Protein AF-A0A945QUV2-F1 (afdb_monomer)

pLDDT: mean 84.19, std 16.2, range [36.94, 96.19]

Sequence (74 aa):
TSSGGGDDALYDQAVALVCRERKASTSFVQRHLQIGYNRAARIIERMEAEGVVSRANHVGKREVLARSIEDPLQ

Structure (mmCIF, N/CA/C/O backbone):
data_AF-A0A945QUV2-F1
#
_entry.id   AF-A0A945QUV2-F1
#
loop_
_atom_site.group_PDB
_atom_site.id
_atom_site.type_symbol
_atom_site.label_atom_id
_atom_site.label_alt_id
_atom_site.label_comp_id
_atom_site.label_asym_id
_atom_site.label_entity_id
_atom_site.label_seq_id
_atom_site.pdbx_PDB_ins_code
_atom_site.Cartn_x
_atom_site.Cartn_y
_atom_site.Cartn_z
_atom_site.occupancy
_atom_site.B_iso_or_equiv
_atom_site.auth_seq_id
_atom_site.auth_comp_id
_atom_site.auth_asym_id
_atom_site.auth_atom_id
_atom_site.pdbx_PDB_model_num
ATOM 1 N N . THR A 1 1 ? -4.102 -25.809 5.731 1.00 36.94 1 THR A N 1
ATOM 2 C CA . THR A 1 1 ? -2.730 -25.389 6.071 1.00 36.94 1 THR A CA 1
ATOM 3 C C . THR A 1 1 ? -2.723 -23.879 6.209 1.00 36.94 1 THR A C 1
ATOM 5 O O . THR A 1 1 ? -2.995 -23.170 5.250 1.00 36.94 1 THR A O 1
ATOM 8 N N . SER A 1 2 ? -2.614 -23.397 7.443 1.00 46.72 2 SER A N 1
ATOM 9 C CA . SER A 1 2 ? -2.813 -22.003 7.847 1.00 46.72 2 SER A CA 1
ATOM 10 C C . SER A 1 2 ? -1.502 -21.225 7.744 1.00 46.72 2 SER A C 1
ATOM 12 O O . SER A 1 2 ? -0.775 -21.098 8.723 1.00 46.72 2 SER A O 1
ATOM 14 N N . SER A 1 3 ? -1.205 -20.708 6.552 1.00 48.56 3 SER A N 1
ATOM 15 C CA . SER A 1 3 ? -0.110 -19.746 6.337 1.00 48.56 3 SER A CA 1
ATOM 16 C C . SER A 1 3 ? -0.608 -18.292 6.222 1.00 48.56 3 SER A C 1
ATOM 18 O O . SER A 1 3 ? 0.171 -17.417 5.864 1.00 48.56 3 SER A O 1
ATOM 20 N N . GLY A 1 4 ? -1.892 -18.030 6.512 1.00 54.12 4 GLY A N 1
ATOM 21 C CA . GLY A 1 4 ? -2.553 -16.731 6.287 1.00 54.12 4 GLY A CA 1
ATOM 22 C C . GLY A 1 4 ? -2.329 -15.662 7.364 1.00 54.12 4 GLY A C 1
ATOM 23 O O . GLY A 1 4 ? -2.349 -14.481 7.052 1.00 54.12 4 GLY A O 1
ATOM 24 N N . GLY A 1 5 ? -2.021 -16.041 8.610 1.00 61.41 5 GLY A N 1
ATOM 25 C CA . GLY A 1 5 ? -2.017 -15.081 9.727 1.00 61.41 5 GLY A CA 1
ATOM 26 C C . GLY A 1 5 ? -0.964 -13.965 9.639 1.00 61.41 5 GLY A C 1
ATOM 27 O O . GLY A 1 5 ? -1.186 -12.873 10.149 1.00 61.41 5 GLY A O 1
ATOM 28 N N . GLY A 1 6 ? 0.177 -14.215 8.987 1.00 74.31 6 GLY A N 1
ATOM 29 C CA . GLY A 1 6 ? 1.235 -13.208 8.833 1.00 74.31 6 GLY A CA 1
ATOM 30 C C . GLY A 1 6 ? 0.987 -12.231 7.682 1.00 74.31 6 GLY A C 1
ATOM 31 O O . GLY A 1 6 ? 1.243 -11.038 7.824 1.00 74.31 6 GLY A O 1
ATOM 32 N N . ASP A 1 7 ? 0.487 -12.725 6.548 1.00 79.19 7 ASP A N 1
ATOM 33 C CA . ASP A 1 7 ? 0.207 -11.886 5.378 1.00 79.19 7 ASP A CA 1
ATOM 34 C C . ASP A 1 7 ? -1.073 -11.051 5.581 1.00 79.19 7 ASP A C 1
ATOM 36 O O . ASP A 1 7 ? -1.097 -9.895 5.162 1.00 79.19 7 ASP A O 1
ATOM 40 N N . ASP A 1 8 ? -2.073 -11.561 6.312 1.00 86.12 8 ASP A N 1
ATOM 41 C CA . ASP A 1 8 ? -3.253 -10.776 6.711 1.00 86.12 8 ASP A CA 1
ATOM 42 C C . ASP A 1 8 ? -2.882 -9.652 7.694 1.00 86.12 8 ASP A C 1
ATOM 44 O O . ASP A 1 8 ? -3.229 -8.495 7.471 1.00 86.12 8 ASP A O 1
ATOM 48 N N . ALA A 1 9 ? -2.057 -9.936 8.709 1.00 89.81 9 ALA A N 1
ATOM 49 C CA . ALA A 1 9 ? -1.595 -8.905 9.644 1.00 89.81 9 ALA A CA 1
ATOM 50 C C . ALA A 1 9 ? -0.752 -7.806 8.965 1.00 89.81 9 ALA A C 1
ATOM 52 O O . ALA A 1 9 ? -0.776 -6.646 9.387 1.00 89.81 9 ALA A O 1
ATOM 53 N N . LEU A 1 10 ? 0.017 -8.151 7.925 1.00 91.94 10 LEU A N 1
ATOM 54 C CA . LEU A 1 10 ? 0.761 -7.175 7.121 1.00 91.94 10 LEU A CA 1
ATOM 55 C C . LEU A 1 10 ? -0.162 -6.353 6.220 1.00 91.94 10 LEU A C 1
ATOM 57 O O . LEU A 1 10 ? 0.089 -5.163 6.026 1.00 91.94 10 LEU A O 1
ATOM 61 N N . TYR A 1 11 ? -1.214 -6.970 5.682 1.00 94.00 11 TYR A N 1
ATOM 62 C CA . TYR A 1 11 ? -2.230 -6.274 4.907 1.00 94.00 11 TYR A CA 1
ATOM 63 C C . TYR A 1 11 ? -2.943 -5.216 5.754 1.00 94.00 11 TYR A C 1
ATOM 65 O O . TYR A 1 11 ? -2.952 -4.049 5.365 1.00 94.00 11 TYR A O 1
ATOM 73 N N . ASP A 1 12 ? -3.426 -5.575 6.944 1.00 93.00 12 ASP A N 1
ATOM 74 C CA . ASP A 1 12 ? -4.119 -4.643 7.844 1.00 93.00 12 ASP A CA 1
ATOM 75 C C . ASP A 1 12 ? -3.232 -3.449 8.227 1.00 93.00 12 ASP A C 1
ATOM 77 O O . ASP A 1 12 ? -3.655 -2.290 8.175 1.00 93.00 12 ASP A O 1
ATOM 81 N N . GLN A 1 13 ? -1.955 -3.710 8.534 1.00 94.56 13 GLN A N 1
ATOM 82 C CA . GLN A 1 13 ? -0.969 -2.656 8.793 1.00 94.56 13 GLN A CA 1
ATOM 83 C C . GLN A 1 13 ? -0.769 -1.742 7.582 1.00 94.56 13 GLN A C 1
ATOM 85 O O . GLN A 1 13 ? -0.678 -0.519 7.729 1.00 94.56 13 GLN A O 1
ATOM 90 N N . ALA A 1 14 ? -0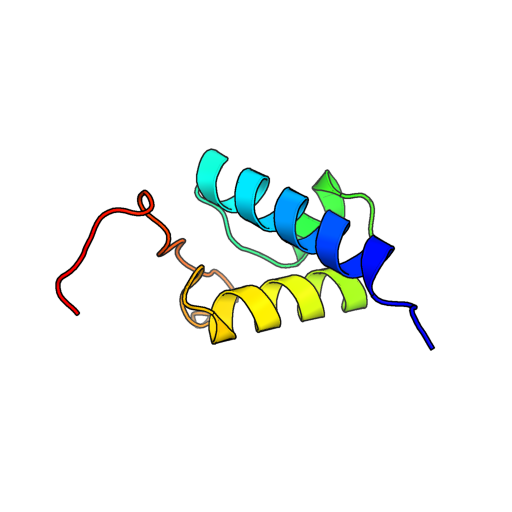.706 -2.316 6.380 1.00 95.12 14 ALA A N 1
ATOM 91 C CA . ALA A 1 14 ? -0.574 -1.550 5.153 1.00 95.12 14 ALA A CA 1
ATOM 92 C C . ALA A 1 14 ? -1.814 -0.685 4.895 1.00 95.12 14 ALA A C 1
ATOM 94 O O . ALA A 1 14 ? -1.663 0.477 4.519 1.00 95.12 14 ALA A O 1
ATOM 95 N N . VAL A 1 15 ? -3.023 -1.212 5.118 1.00 94.19 15 VAL A N 1
ATOM 96 C CA . VAL A 1 15 ? -4.281 -0.469 4.949 1.00 94.19 15 VAL A CA 1
ATOM 97 C C . VAL A 1 15 ? -4.308 0.715 5.904 1.00 94.19 15 VAL A C 1
ATOM 99 O O . VAL A 1 15 ? -4.519 1.846 5.464 1.00 94.19 15 VAL A O 1
ATOM 102 N N . ALA A 1 16 ? -4.010 0.489 7.186 1.00 93.38 16 ALA A N 1
ATOM 103 C CA . ALA A 1 16 ? -3.953 1.551 8.186 1.00 93.38 16 ALA A CA 1
ATOM 104 C C . ALA A 1 16 ? -2.938 2.644 7.807 1.00 93.38 16 ALA A C 1
ATOM 106 O O . ALA A 1 16 ? -3.246 3.837 7.873 1.00 93.38 16 ALA A O 1
ATOM 107 N N . LEU A 1 17 ? -1.745 2.247 7.353 1.00 94.12 17 L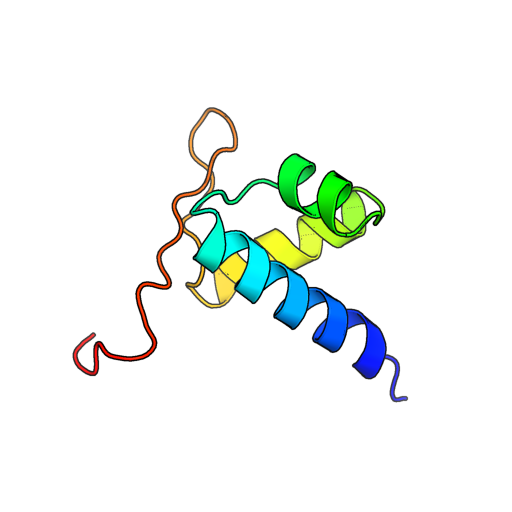EU A N 1
ATOM 108 C CA . LEU A 1 17 ? -0.703 3.165 6.895 1.00 94.12 17 LEU A CA 1
ATOM 109 C C . LEU A 1 17 ? -1.164 3.997 5.688 1.00 94.12 17 LEU A C 1
ATOM 111 O O . LEU A 1 17 ? -1.037 5.220 5.691 1.00 94.12 17 LEU A O 1
ATOM 115 N N . VAL A 1 18 ? -1.693 3.343 4.655 1.00 92.88 18 VAL A N 1
ATOM 116 C CA . VAL A 1 18 ? -2.137 3.989 3.414 1.00 92.88 18 VAL A CA 1
ATOM 117 C C . VAL A 1 18 ? -3.304 4.942 3.681 1.00 92.88 18 VAL A C 1
ATOM 119 O O . VAL A 1 18 ? -3.313 6.055 3.151 1.00 92.88 18 VAL A O 1
ATOM 122 N N . CYS A 1 19 ? -4.246 4.553 4.543 1.00 91.19 19 CYS A N 1
ATOM 123 C CA . CYS A 1 19 ? -5.364 5.399 4.957 1.00 91.19 19 CYS A CA 1
ATOM 124 C C . CYS A 1 19 ? -4.890 6.639 5.719 1.00 91.19 19 CYS A C 1
ATOM 126 O O . CYS A 1 19 ? -5.324 7.747 5.398 1.00 91.19 19 CYS A O 1
ATOM 128 N N . ARG A 1 20 ? -3.958 6.472 6.669 1.00 90.88 20 ARG A N 1
ATOM 129 C CA . ARG A 1 20 ? -3.393 7.577 7.460 1.00 90.88 20 ARG A CA 1
ATOM 130 C C . ARG A 1 20 ? -2.620 8.572 6.598 1.00 90.88 20 ARG A C 1
ATOM 132 O O . ARG A 1 20 ? -2.790 9.776 6.732 1.00 90.88 20 ARG A O 1
ATOM 139 N N . GLU A 1 21 ? -1.771 8.067 5.710 1.00 91.81 21 GLU A N 1
ATOM 140 C CA . GLU A 1 21 ? -0.818 8.880 4.943 1.00 91.81 21 GLU A CA 1
ATOM 141 C C . GLU A 1 21 ? -1.397 9.364 3.606 1.00 91.81 21 GLU A C 1
ATOM 143 O O . GLU A 1 21 ? -0.771 10.163 2.905 1.00 91.81 21 GLU A O 1
ATOM 148 N N . ARG A 1 22 ? -2.583 8.860 3.229 1.00 91.50 22 ARG A N 1
ATOM 149 C CA . ARG A 1 22 ? -3.272 9.118 1.952 1.00 91.50 22 ARG A CA 1
ATOM 150 C C . ARG A 1 22 ? -2.374 8.866 0.730 1.00 91.50 22 ARG A C 1
ATOM 152 O O . ARG A 1 22 ? -2.527 9.504 -0.311 1.00 91.50 22 ARG A O 1
ATOM 159 N N . LYS A 1 23 ? -1.435 7.920 0.847 1.00 90.94 23 LYS A N 1
ATOM 160 C CA . LYS A 1 23 ? -0.454 7.553 -0.185 1.00 90.94 23 LYS A CA 1
ATOM 161 C C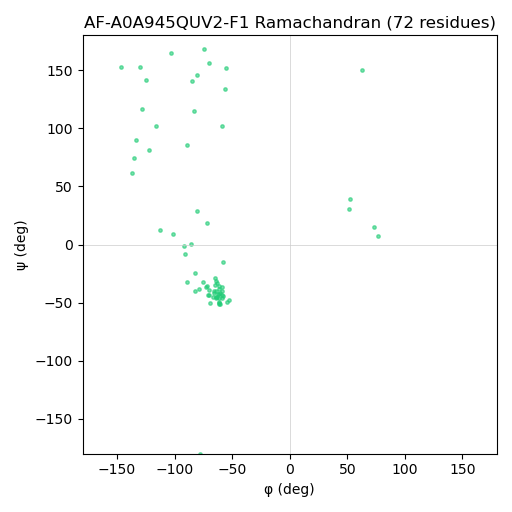 . LYS A 1 23 ? -0.482 6.051 -0.423 1.00 90.94 23 LYS A C 1
ATOM 163 O O . LYS A 1 23 ? -0.111 5.282 0.455 1.00 90.94 23 LYS A O 1
ATOM 168 N N . ALA A 1 24 ? -0.847 5.649 -1.637 1.00 91.75 24 ALA A N 1
ATOM 169 C CA . ALA A 1 24 ? -0.832 4.257 -2.065 1.00 91.75 24 ALA A CA 1
ATOM 170 C C . ALA A 1 24 ? 0.169 4.057 -3.210 1.00 91.75 24 ALA A C 1
ATOM 172 O O . ALA A 1 24 ? -0.088 4.389 -4.370 1.00 91.75 24 ALA A O 1
ATOM 173 N N . SER A 1 25 ? 1.335 3.506 -2.880 1.00 93.06 25 SER A N 1
ATOM 174 C CA . SER A 1 25 ? 2.275 2.973 -3.866 1.00 93.06 25 SER A CA 1
ATOM 175 C C . SER A 1 25 ? 3.022 1.769 -3.302 1.00 93.06 25 SER A C 1
ATOM 177 O O . SER A 1 25 ? 3.239 1.657 -2.094 1.00 93.06 25 SER A O 1
ATOM 179 N N . THR A 1 26 ? 3.460 0.876 -4.187 1.00 94.50 26 THR A N 1
ATOM 180 C CA . THR A 1 26 ? 4.233 -0.317 -3.812 1.00 94.50 26 THR A CA 1
ATOM 181 C C . THR A 1 26 ? 5.520 0.045 -3.080 1.00 94.50 26 THR A C 1
ATOM 183 O O . THR A 1 26 ? 5.796 -0.493 -2.013 1.00 94.50 26 THR A O 1
ATOM 186 N N . SER A 1 27 ? 6.270 1.024 -3.588 1.00 94.00 27 SER A N 1
ATOM 187 C CA . SER A 1 27 ? 7.500 1.511 -2.951 1.00 94.00 27 SER A CA 1
ATOM 188 C C . SER A 1 27 ? 7.267 2.155 -1.580 1.00 94.00 27 SER A C 1
ATOM 190 O O . SER A 1 27 ? 8.137 2.075 -0.712 1.00 94.00 27 SER A O 1
ATOM 192 N N . PHE A 1 28 ? 6.108 2.779 -1.362 1.00 94.31 28 PHE A N 1
ATOM 193 C CA . PHE A 1 28 ? 5.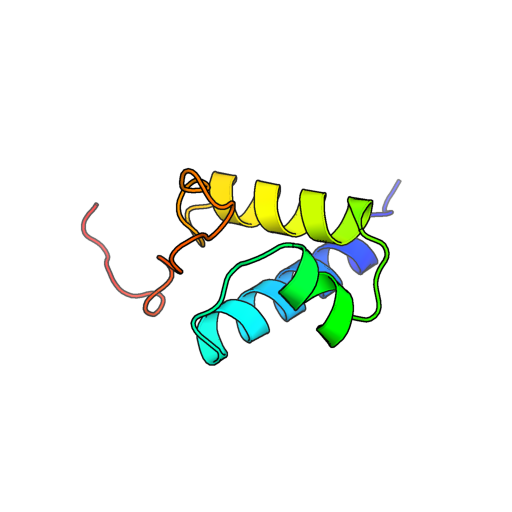751 3.387 -0.083 1.00 94.31 28 PHE A CA 1
ATOM 194 C C . PHE A 1 28 ? 5.516 2.325 0.994 1.00 94.31 28 PHE A C 1
ATOM 196 O O . PHE A 1 28 ? 6.150 2.382 2.050 1.00 94.31 28 PHE A O 1
ATOM 203 N N . VAL A 1 29 ? 4.684 1.325 0.687 1.00 94.81 29 VAL A N 1
ATOM 204 C CA . VAL A 1 29 ? 4.395 0.191 1.579 1.00 94.81 29 V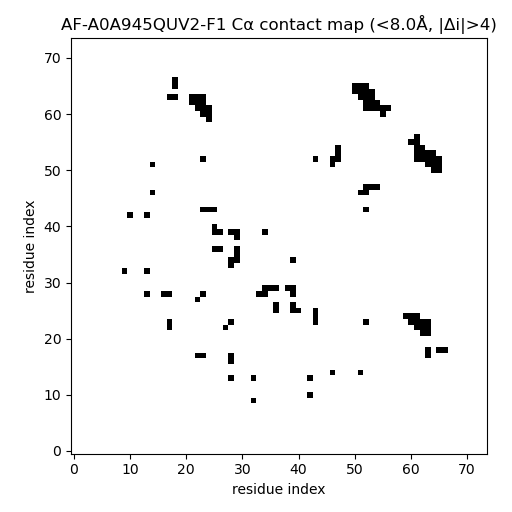AL A CA 1
ATOM 205 C C . VAL A 1 29 ? 5.664 -0.618 1.855 1.00 94.81 29 VAL A C 1
ATOM 207 O O . VAL A 1 29 ? 5.951 -0.941 3.004 1.00 94.81 29 VAL A O 1
ATOM 210 N N . GLN A 1 30 ? 6.478 -0.866 0.823 1.00 95.81 30 GLN A N 1
ATOM 211 C CA . GLN A 1 30 ? 7.747 -1.586 0.940 1.00 95.81 30 GLN A CA 1
ATOM 212 C C . GLN A 1 30 ? 8.677 -0.964 1.993 1.00 95.81 30 GLN A C 1
ATOM 214 O O . GLN A 1 30 ? 9.210 -1.671 2.845 1.00 95.81 30 GLN A O 1
ATOM 219 N N . ARG A 1 31 ? 8.873 0.361 1.935 1.00 96.12 31 ARG A N 1
ATOM 220 C CA . ARG A 1 31 ? 9.799 1.081 2.824 1.00 96.12 31 ARG A CA 1
ATOM 221 C C . ARG A 1 31 ? 9.303 1.144 4.265 1.00 96.12 31 ARG A C 1
ATOM 223 O O . ARG A 1 31 ? 10.113 1.012 5.173 1.00 96.12 31 ARG A O 1
ATOM 230 N N . HIS A 1 32 ? 8.001 1.335 4.467 1.00 95.75 32 HIS A N 1
ATOM 231 C CA . HIS A 1 32 ? 7.432 1.486 5.808 1.00 95.75 32 HIS A CA 1
ATOM 232 C C . HIS A 1 32 ? 7.270 0.156 6.536 1.00 95.75 32 HIS A C 1
ATOM 234 O O . HIS A 1 32 ? 7.517 0.095 7.733 1.00 95.75 32 HIS A O 1
ATOM 240 N N . LEU A 1 33 ? 6.884 -0.903 5.822 1.00 94.12 33 LEU A N 1
ATOM 241 C CA . LEU A 1 33 ? 6.710 -2.232 6.414 1.00 94.12 33 LEU A CA 1
ATOM 242 C C . LEU A 1 33 ? 7.975 -3.092 6.329 1.00 94.12 33 LEU A C 1
ATOM 244 O O . LEU A 1 33 ? 7.968 -4.229 6.786 1.00 94.12 33 LEU A O 1
ATOM 248 N N . GLN A 1 34 ? 9.051 -2.569 5.729 1.00 96.19 34 GLN A N 1
ATOM 249 C CA . GLN A 1 34 ? 10.331 -3.264 5.549 1.00 96.19 34 GLN A CA 1
ATOM 250 C C . GLN A 1 34 ? 10.179 -4.649 4.890 1.00 96.19 34 GLN A C 1
ATOM 252 O O . GLN A 1 34 ? 10.863 -5.611 5.235 1.00 96.19 34 GLN A O 1
ATOM 257 N N . ILE A 1 35 ? 9.274 -4.751 3.914 1.00 95.06 35 ILE A N 1
ATOM 258 C CA . ILE A 1 35 ? 8.990 -5.986 3.168 1.00 95.06 35 ILE A CA 1
ATOM 259 C C . ILE A 1 35 ? 9.622 -5.960 1.773 1.00 95.06 35 ILE A C 1
ATOM 261 O O . ILE A 1 35 ? 10.017 -4.913 1.271 1.00 95.06 35 ILE A O 1
ATOM 265 N N . GLY A 1 36 ? 9.710 -7.117 1.112 1.00 96.19 36 GLY A N 1
ATOM 266 C CA . GLY A 1 36 ? 10.157 -7.202 -0.282 1.00 96.19 36 GLY A CA 1
ATOM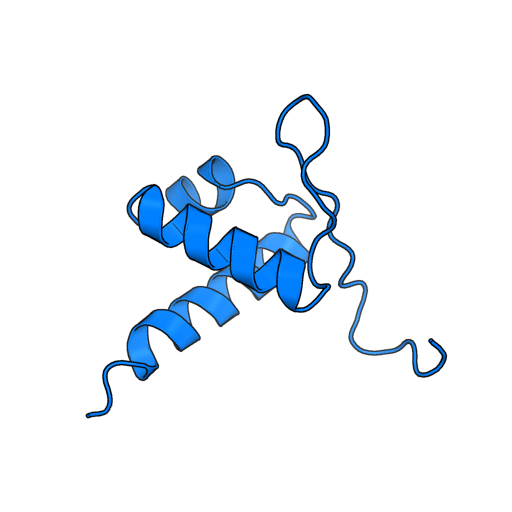 267 C C . GLY A 1 36 ? 9.137 -6.631 -1.277 1.00 96.19 36 GLY A C 1
ATOM 268 O O . GLY A 1 36 ? 7.933 -6.620 -1.010 1.00 96.19 36 GLY A O 1
ATOM 269 N N . TYR A 1 37 ? 9.612 -6.220 -2.459 1.00 95.19 37 TYR A N 1
ATOM 270 C CA . TYR A 1 37 ? 8.785 -5.611 -3.513 1.00 95.19 37 TYR A CA 1
ATOM 271 C C . TYR A 1 37 ? 7.557 -6.456 -3.884 1.00 95.19 37 TYR A C 1
ATOM 273 O O . TYR A 1 37 ? 6.445 -5.942 -3.893 1.00 95.19 37 TYR A O 1
ATOM 281 N N . ASN A 1 38 ? 7.733 -7.762 -4.113 1.00 94.44 38 ASN A N 1
ATOM 282 C CA . ASN A 1 38 ? 6.636 -8.657 -4.511 1.00 94.44 38 ASN A CA 1
ATOM 283 C C . ASN A 1 38 ? 5.523 -8.734 -3.461 1.00 94.44 38 ASN A C 1
ATOM 285 O O . ASN A 1 38 ? 4.347 -8.812 -3.805 1.00 94.44 38 ASN A O 1
ATOM 289 N N . ARG A 1 39 ? 5.882 -8.688 -2.173 1.00 94.25 39 ARG A N 1
ATOM 290 C CA . ARG A 1 39 ? 4.896 -8.697 -1.091 1.00 94.25 39 ARG A CA 1
ATOM 291 C C . ARG A 1 39 ? 4.147 -7.366 -1.034 1.00 94.25 39 ARG A C 1
ATOM 293 O O . ARG A 1 39 ? 2.926 -7.366 -0.950 1.00 94.25 39 ARG A O 1
ATOM 300 N N . ALA A 1 40 ? 4.856 -6.245 -1.168 1.00 95.06 40 ALA A N 1
ATOM 301 C CA . ALA A 1 40 ? 4.224 -4.930 -1.256 1.00 95.06 40 ALA A CA 1
ATOM 302 C C . ALA A 1 40 ? 3.302 -4.804 -2.484 1.00 95.06 40 ALA A C 1
ATOM 304 O O . ALA A 1 40 ? 2.226 -4.223 -2.379 1.00 95.06 40 ALA A O 1
ATOM 305 N N . ALA A 1 41 ? 3.695 -5.371 -3.629 1.00 94.44 41 ALA A N 1
ATOM 306 C CA . ALA A 1 41 ? 2.873 -5.428 -4.837 1.00 94.44 41 ALA A CA 1
ATOM 307 C C . ALA A 1 41 ? 1.569 -6.194 -4.604 1.00 94.44 41 ALA A C 1
ATOM 309 O O . ALA A 1 41 ? 0.504 -5.628 -4.827 1.00 94.44 41 ALA A O 1
ATOM 310 N N . ARG A 1 42 ? 1.640 -7.407 -4.043 1.00 94.69 42 ARG A N 1
ATOM 311 C CA . ARG A 1 42 ? 0.450 -8.207 -3.707 1.00 94.69 42 ARG A CA 1
ATOM 312 C C . ARG A 1 42 ? -0.493 -7.505 -2.735 1.00 94.69 42 ARG A C 1
ATOM 314 O O . ARG A 1 42 ? -1.703 -7.568 -2.904 1.00 94.69 42 ARG A O 1
ATOM 321 N N . ILE A 1 43 ? 0.056 -6.822 -1.732 1.00 95.00 43 ILE A N 1
ATOM 322 C CA . ILE A 1 43 ? -0.737 -6.030 -0.784 1.00 95.00 43 ILE A CA 1
ATOM 323 C C . ILE A 1 43 ? -1.490 -4.913 -1.519 1.00 95.00 43 ILE A C 1
ATOM 325 O O . ILE A 1 43 ? -2.686 -4.744 -1.307 1.00 95.00 43 ILE A O 1
ATOM 329 N N . ILE A 1 44 ? -0.817 -4.179 -2.408 1.00 94.00 44 ILE A N 1
ATOM 330 C CA . ILE A 1 44 ? -1.443 -3.109 -3.197 1.00 94.00 44 ILE A CA 1
ATOM 331 C C . ILE A 1 44 ? -2.487 -3.660 -4.180 1.00 94.00 44 ILE A C 1
ATOM 333 O O . ILE A 1 44 ? -3.546 -3.059 -4.326 1.00 94.00 44 ILE A O 1
ATOM 337 N N . GLU A 1 45 ? -2.221 -4.792 -4.831 1.00 93.62 45 GLU A N 1
ATOM 338 C CA . GLU A 1 45 ? -3.185 -5.471 -5.710 1.00 93.62 45 GLU A CA 1
ATOM 339 C C . GLU A 1 45 ? -4.436 -5.902 -4.941 1.00 93.62 45 GLU A C 1
ATOM 341 O O . GLU A 1 45 ? -5.552 -5.690 -5.410 1.00 93.62 45 GLU A O 1
ATOM 346 N N . ARG A 1 46 ? -4.262 -6.441 -3.729 1.00 94.19 46 ARG A N 1
ATOM 347 C CA . ARG A 1 46 ? -5.376 -6.791 -2.844 1.00 94.19 46 ARG A CA 1
ATOM 348 C C . ARG A 1 46 ? -6.177 -5.557 -2.430 1.00 94.19 46 ARG A C 1
ATOM 350 O O . ARG A 1 46 ? -7.395 -5.577 -2.534 1.00 94.19 46 ARG A O 1
ATOM 357 N N . MET A 1 47 ? -5.509 -4.466 -2.048 1.00 93.88 47 MET A N 1
ATOM 358 C CA . MET A 1 47 ? -6.180 -3.197 -1.734 1.00 93.88 47 MET A CA 1
ATOM 359 C C . MET A 1 47 ? -6.988 -2.658 -2.919 1.00 93.88 47 MET A C 1
ATOM 361 O O . MET A 1 47 ? -8.032 -2.046 -2.722 1.00 93.88 47 MET A O 1
ATOM 365 N N . GLU A 1 48 ? -6.492 -2.836 -4.143 1.00 93.19 48 GLU A N 1
ATOM 366 C CA . GLU A 1 48 ? -7.185 -2.413 -5.362 1.00 93.19 48 GLU A CA 1
ATOM 367 C C . GLU A 1 48 ? -8.424 -3.282 -5.617 1.00 93.19 48 GLU A C 1
ATOM 369 O O . GLU A 1 48 ? -9.495 -2.756 -5.911 1.00 93.19 48 GLU A O 1
ATOM 374 N N . ALA A 1 49 ? -8.300 -4.601 -5.438 1.00 91.81 49 ALA A N 1
ATOM 375 C CA . ALA A 1 49 ? -9.406 -5.547 -5.571 1.00 91.81 49 ALA A CA 1
ATOM 376 C C . ALA A 1 49 ? -10.503 -5.344 -4.511 1.00 91.81 49 ALA A C 1
ATOM 378 O O . ALA A 1 49 ? -11.681 -5.508 -4.813 1.00 91.81 49 ALA A O 1
ATOM 379 N N . GLU A 1 50 ? -10.125 -4.962 -3.289 1.00 91.44 50 GLU A N 1
ATOM 380 C CA . GLU A 1 50 ? -11.048 -4.672 -2.183 1.00 91.44 50 GLU A CA 1
ATOM 381 C C . GLU A 1 50 ? -11.574 -3.223 -2.197 1.00 91.44 50 GLU A C 1
ATOM 383 O O . GLU A 1 50 ? -12.340 -2.833 -1.320 1.00 91.44 50 GLU A O 1
ATOM 388 N N . GLY A 1 51 ? -11.174 -2.399 -3.173 1.00 91.06 51 GLY A N 1
ATOM 389 C CA . GLY A 1 51 ? -11.651 -1.018 -3.299 1.00 91.06 51 GLY A CA 1
ATOM 390 C C . GLY A 1 51 ? -11.079 -0.046 -2.259 1.00 91.06 51 GLY A C 1
ATOM 391 O O . GLY A 1 51 ? -11.576 1.067 -2.112 1.00 91.06 51 GLY A O 1
ATOM 392 N N . VAL A 1 52 ? -10.009 -0.419 -1.555 1.00 91.50 52 VAL A N 1
ATOM 393 C CA . VAL A 1 52 ? -9.284 0.456 -0.618 1.00 91.50 52 VAL A CA 1
ATOM 394 C C . VAL A 1 52 ? -8.495 1.526 -1.376 1.00 91.50 52 VAL A C 1
ATOM 396 O O . VAL A 1 52 ? -8.382 2.673 -0.926 1.00 91.50 52 VAL A O 1
ATOM 399 N N . VAL A 1 53 ? -7.954 1.172 -2.544 1.00 93.69 53 VAL A N 1
ATOM 400 C CA . VAL A 1 53 ? -7.210 2.073 -3.432 1.00 93.69 53 VAL A CA 1
ATOM 401 C C . VAL A 1 53 ? -7.736 1.974 -4.860 1.00 93.69 53 VAL A C 1
ATOM 403 O O . VAL A 1 53 ? -8.259 0.950 -5.282 1.00 93.69 53 VAL A O 1
ATOM 406 N N . SER A 1 54 ? -7.584 3.050 -5.621 1.00 92.62 54 SER A N 1
ATOM 407 C CA . SER A 1 54 ? -7.897 3.065 -7.050 1.00 92.62 54 SER A CA 1
ATOM 408 C C . SER A 1 54 ? -6.844 2.315 -7.863 1.00 92.62 54 SER A C 1
ATOM 410 O O . SER A 1 54 ? -5.742 2.022 -7.388 1.00 92.62 54 SER A O 1
ATOM 412 N N . ARG A 1 55 ? -7.174 2.060 -9.132 1.00 90.25 55 ARG A N 1
ATOM 413 C CA . ARG A 1 55 ? -6.217 1.563 -10.121 1.00 90.25 55 ARG A CA 1
ATOM 414 C C . ARG A 1 55 ? -5.007 2.483 -10.234 1.00 90.25 55 ARG A C 1
ATOM 416 O O . ARG A 1 55 ? -5.099 3.697 -10.050 1.00 90.25 55 ARG A O 1
ATOM 423 N N . ALA A 1 56 ? -3.869 1.901 -10.603 1.00 86.56 56 ALA A N 1
ATOM 424 C CA . ALA A 1 56 ? -2.696 2.686 -10.962 1.00 86.56 56 ALA A CA 1
ATOM 425 C C . ALA A 1 56 ? -3.012 3.665 -12.100 1.00 86.56 56 ALA A C 1
ATOM 427 O O . ALA A 1 56 ? -3.565 3.285 -13.132 1.00 86.56 56 ALA A O 1
ATOM 428 N N . ASN A 1 57 ? -2.588 4.915 -11.943 1.00 84.19 57 ASN A N 1
ATOM 429 C CA . ASN A 1 57 ? -2.505 5.842 -13.063 1.00 84.19 57 ASN A CA 1
ATOM 430 C C . ASN A 1 57 ? -1.249 5.574 -13.920 1.00 84.19 57 ASN A C 1
ATOM 432 O O . ASN A 1 57 ? -0.425 4.715 -13.602 1.00 84.19 57 ASN A O 1
ATOM 436 N N . HIS A 1 58 ? -1.059 6.365 -14.979 1.00 79.38 58 HIS A N 1
ATOM 437 C CA . HIS A 1 58 ? 0.066 6.245 -15.920 1.00 79.38 58 HIS A CA 1
ATOM 438 C C . HIS A 1 58 ? 1.467 6.354 -15.284 1.00 79.38 58 HIS A C 1
ATOM 440 O O . HIS A 1 58 ? 2.451 5.991 -15.918 1.00 79.38 58 HIS A O 1
ATOM 446 N N . VAL A 1 59 ? 1.577 6.837 -14.043 1.00 81.75 59 VAL A N 1
ATOM 447 C CA . VAL A 1 59 ? 2.846 6.945 -13.300 1.00 81.75 59 VAL A CA 1
ATOM 448 C C . VAL A 1 59 ? 2.911 5.993 -12.097 1.00 81.75 59 VAL A C 1
ATOM 450 O O . VAL A 1 59 ? 3.779 6.136 -11.238 1.00 81.75 59 VAL A O 1
ATOM 453 N N . GLY A 1 60 ? 1.984 5.033 -11.997 1.00 75.81 60 GLY A N 1
ATOM 454 C CA . GLY A 1 60 ? 1.947 4.027 -10.932 1.00 75.81 60 GLY A CA 1
ATOM 455 C C . GLY A 1 60 ? 1.433 4.528 -9.576 1.00 75.81 60 GLY A C 1
ATOM 456 O O . GLY A 1 60 ? 1.500 3.788 -8.591 1.00 75.81 60 GLY A O 1
ATOM 457 N N . LYS A 1 61 ? 0.922 5.764 -9.500 1.00 79.88 61 LYS A N 1
ATOM 458 C CA . LYS A 1 61 ? 0.273 6.295 -8.292 1.00 79.88 61 LYS A CA 1
ATOM 459 C C . LYS A 1 61 ? -1.164 5.794 -8.211 1.00 79.88 61 LYS A C 1
ATOM 461 O O . LYS A 1 61 ? -1.833 5.662 -9.234 1.00 79.88 61 LYS A O 1
ATOM 466 N N . ARG A 1 62 ? -1.628 5.565 -6.986 1.00 91.19 62 ARG A N 1
ATOM 467 C CA . ARG A 1 62 ? -3.008 5.199 -6.670 1.00 91.19 62 ARG A CA 1
ATOM 468 C C . ARG A 1 62 ? -3.572 6.187 -5.662 1.00 91.19 62 ARG A C 1
ATOM 470 O O . ARG A 1 62 ? -2.867 6.630 -4.752 1.00 91.19 62 ARG A O 1
ATOM 477 N N . GLU A 1 63 ? -4.834 6.535 -5.836 1.00 91.00 63 GLU A N 1
ATOM 478 C CA . GLU A 1 63 ? -5.604 7.299 -4.857 1.00 91.00 63 GLU A CA 1
ATOM 479 C C . GLU A 1 63 ? -6.212 6.369 -3.811 1.00 91.00 63 GLU A C 1
ATOM 481 O O . GLU A 1 63 ? -6.692 5.288 -4.148 1.00 91.00 63 GLU A O 1
ATOM 486 N N . VAL A 1 64 ? -6.209 6.803 -2.551 1.00 92.25 64 VAL A N 1
ATOM 487 C CA . VAL A 1 64 ? -6.814 6.061 -1.439 1.00 92.25 64 VAL A CA 1
ATOM 488 C C . VAL A 1 64 ? -8.311 6.351 -1.397 1.00 92.25 64 VAL A C 1
ATOM 490 O O . VAL A 1 64 ? -8.720 7.495 -1.149 1.00 92.25 64 VAL A O 1
ATOM 493 N N . LEU A 1 65 ? -9.106 5.314 -1.650 1.00 89.25 65 LEU A N 1
ATOM 494 C CA . LEU A 1 65 ? -10.563 5.367 -1.746 1.00 89.25 65 LEU A CA 1
ATOM 495 C C . LEU A 1 65 ? -11.230 5.134 -0.394 1.00 89.25 65 LEU A C 1
ATOM 497 O O . LEU A 1 65 ? -12.232 5.782 -0.112 1.00 89.25 65 LEU A O 1
ATOM 501 N N . ALA A 1 66 ? -10.623 4.314 0.468 1.00 79.44 66 ALA A N 1
ATOM 502 C CA . ALA A 1 66 ? -11.064 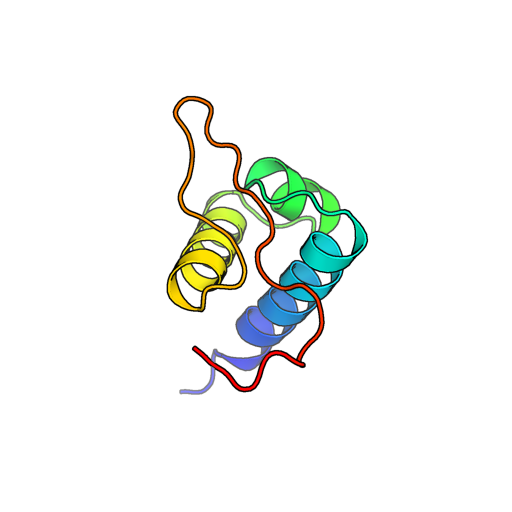4.157 1.847 1.00 79.44 66 ALA A CA 1
ATOM 503 C C . ALA A 1 66 ? -11.022 5.523 2.563 1.00 79.44 66 ALA A C 1
ATOM 505 O O . ALA A 1 66 ? -9.959 6.059 2.901 1.00 79.44 66 ALA A O 1
ATOM 506 N N . ARG A 1 67 ? -12.195 6.138 2.719 1.00 61.88 67 ARG A N 1
ATOM 507 C CA . ARG A 1 67 ? -12.435 7.380 3.457 1.00 61.88 67 ARG A CA 1
ATOM 508 C C . ARG A 1 67 ? -13.461 7.061 4.529 1.00 61.88 67 ARG A C 1
ATOM 510 O O . ARG A 1 67 ? -14.634 7.327 4.332 1.00 61.88 67 ARG A O 1
ATOM 517 N N . SER A 1 68 ? -12.996 6.493 5.639 1.00 50.62 68 SER A N 1
ATOM 518 C CA . SER A 1 68 ? -13.857 6.060 6.744 1.00 50.62 68 SER A CA 1
ATOM 519 C C . SER A 1 68 ? -14.845 4.962 6.326 1.00 50.62 68 SER A C 1
ATOM 521 O O . SER A 1 68 ? -15.242 4.827 5.177 1.00 50.62 68 SER A O 1
ATOM 523 N N . ILE A 1 69 ? -15.206 4.100 7.261 1.00 51.25 69 ILE A N 1
ATOM 524 C CA . ILE A 1 69 ? -15.991 2.881 7.013 1.00 51.25 69 ILE A CA 1
ATOM 525 C C . ILE A 1 69 ? -17.501 3.218 6.896 1.00 51.25 69 ILE A C 1
ATOM 527 O O . ILE A 1 69 ? -18.365 2.408 7.196 1.00 51.25 69 ILE A O 1
ATOM 531 N N . GLU A 1 70 ? -17.855 4.425 6.453 1.00 48.22 70 GLU A N 1
ATOM 532 C CA . GLU A 1 70 ? -19.236 4.920 6.459 1.00 48.22 70 GLU A CA 1
ATOM 533 C C . GLU A 1 70 ? -19.579 5.610 5.137 1.00 48.22 70 GLU A C 1
ATOM 535 O O . GLU A 1 70 ? -19.686 6.829 5.066 1.00 48.22 70 GLU A O 1
ATOM 540 N N . ASP A 1 71 ? -19.787 4.825 4.083 1.00 50.84 71 ASP A N 1
ATOM 541 C CA . ASP A 1 71 ? -20.735 5.231 3.045 1.00 50.84 71 ASP A CA 1
ATOM 542 C C . ASP A 1 71 ? -21.634 4.031 2.706 1.00 50.84 71 ASP A C 1
ATOM 544 O O . ASP A 1 71 ? -21.263 3.178 1.900 1.00 50.84 71 ASP A O 1
ATOM 548 N N . PRO A 1 72 ? -22.780 3.874 3.397 1.00 49.31 72 PRO A N 1
ATOM 549 C CA . PRO A 1 72 ? -23.704 2.765 3.169 1.00 49.31 72 PRO A CA 1
ATOM 550 C C . PRO A 1 72 ? -24.501 2.862 1.848 1.00 49.31 72 PRO A C 1
ATOM 552 O O . PRO A 1 72 ? -25.531 2.199 1.739 1.00 49.31 72 PRO A O 1
ATOM 555 N N . LEU A 1 73 ? -24.083 3.663 0.855 1.00 57.56 73 LEU A N 1
ATOM 556 C CA . LEU A 1 73 ? -24.827 3.868 -0.398 1.00 57.56 73 LEU A CA 1
ATOM 557 C C . LEU A 1 73 ? -23.942 3.856 -1.666 1.00 57.56 73 LEU A C 1
ATOM 559 O O . LEU A 1 73 ? -23.945 4.812 -2.447 1.00 57.56 73 LEU A O 1
ATOM 563 N N . GLN A 1 74 ? -23.275 2.730 -1.937 1.00 47.28 74 GLN A N 1
ATOM 564 C CA . GLN A 1 74 ? -22.957 2.307 -3.312 1.00 47.28 74 GLN A CA 1
ATOM 565 C C . GLN A 1 74 ? -23.423 0.882 -3.588 1.00 47.28 74 GLN A C 1
ATOM 567 O O . GLN A 1 74 ? -23.211 0.011 -2.717 1.00 47.28 74 GLN A O 1
#

Solvent-accessible surface area (backbone atoms only — not comparable to full-atom values): 4385 Å² total; per-residue (Å²): 134,92,75,54,72,64,60,50,56,51,40,54,51,46,51,55,49,26,56,74,68,59,52,40,38,45,71,58,47,15,66,76,69,72,49,56,66,71,58,23,41,53,44,50,53,49,33,36,74,71,52,38,26,46,71,65,47,101,83,57,49,26,52,55,56,56,69,70,100,74,72,97,82,125

Mean predicted aligned error: 6.45 Å

Radius of gyration: 12.37 Å; Cα contacts (8 Å, |Δi|>4): 72; chains: 1; bounding box: 35×34×26 Å

Foldseek 3Di:
DDPPPVLVVLLVVLLVVCQVVQWDALVVSCVVVVDDSVSSVVSSVVCCVVVQWDDQDPVRTIGGRPDDPDDPDD

Nearest PDB structures (foldseek):
  2ve9-assembly1_B  TM=9.460E-01  e=5.543E-06  Pseudomonas aeruginosa
  2j5p-assembly1_A  TM=8.825E-01  e=1.674E-06  Escherichia coli
  2ve8-assembly7_G  TM=9.565E-01  e=8.261E-06  Pseudomonas aeruginosa
  2j5o-assembly1_A  TM=8.759E-01  e=4.540E-06  Pseudomonas aeru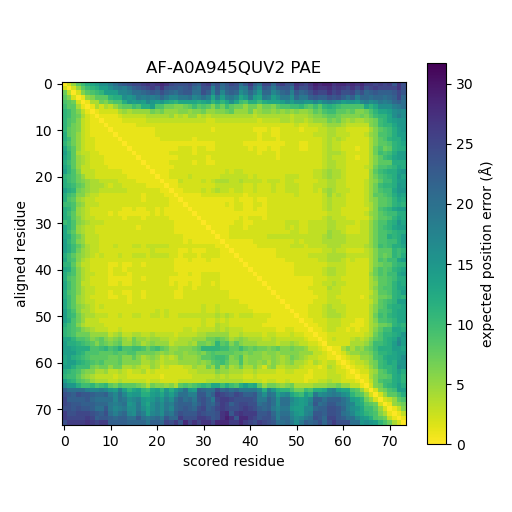ginosa
  4kmf-assembly1_A-2  TM=8.372E-01  e=6.548E-02  Carassius auratus

Secondary structure (DSSP, 8-state):
----HHHHHHHHHHHHHHHHHT-B-HHHHHHHHT--HHHHHHHHHHHHHTTSBPPP-TTS-B-B----S-----

=== Feature glossary ===
A reading guide for the features in this record.

Start from the sequence.

  · This is the polypeptide sequence — one letter per residue, N-terminus first. Length ranges from a few dozen residues for small domains to over a thousand for large multi-domain proteins.

Fold it, and you get atomic coordinates and the backbone conformation that goes with them.

  · Structure coordinates are given as an mmCIF _atom_site loop: one row per atom with element, residue name, chain id, sequence number, and x/y/z position in Å. Only the four main-chain atoms per residue are included here; side chains are omitted to keep the record compact.

  · Backbone dihedral angles. Every residue except chain termini has a φ (preceding-C → N → Cα → C) and a ψ (N → Cα → C → next-N). They are reported in degrees following the IUPAC sign convention. Secondary structure is essentially a statement about which (φ, ψ) basin each residue occupies.

  · The SS8 string is DSSP's per-residue secondary-structure call. α-helix (H) means an i→i+4 H-bond ladder; β-strand (E) means the residue participates in a β-sheet; 3₁₀ (G) and π (I) are tighter and wider helices; T/S are turns/bends; '-' is loop.

  · SS3 is a coarse helix/strand/coil call (letters a/b/c) made by the P-SEA algorithm from inter-Cα distances and dihedrals. It is less detail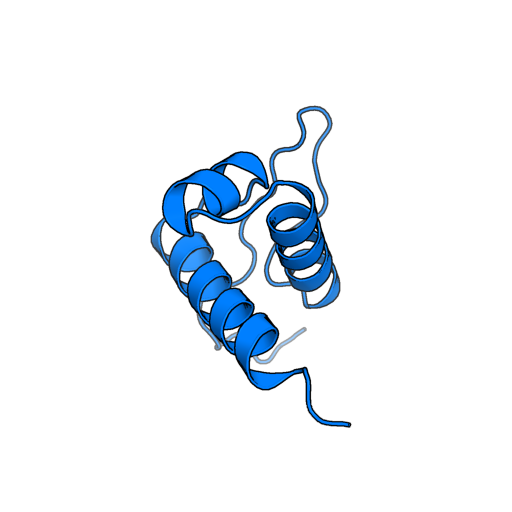ed than DSSP but needs only Cα positions.

Summarize the fold with a handful of shape descriptors and a per-residue structural alphabet.

  · Radius of gyration (Rg) is the root-mean-square distance of Cα atoms from their centroid — a single number for overall size and compactness. A globular domain of N residues has Rg ≈ 2.2·N^0.38 Å; an extended or disordered chain has a much larger Rg. The Cα contact count is the number of residue pairs whose Cα atoms are within 8 Å and are more than four positions apart in sequence — a standard proxy for tertiary packing density. The bounding box is the smallest axis-aligned box enclosing all Cα atoms.

  · The Foldseek 3Di string encodes local tertiary geometry as a 20-letter alphabet — one character per residue — derived from the relative positions of nearby Cα atoms. Unlike the amino-acid sequence, 3Di is a direct function of the 3D structure, so two proteins with the same fold have similar 3Di strings even at low sequence identity.

  · Solvent-accessible surface area (SASA) is the area in Å² traced out by the centre of a 1.4 Å probe sphere (a water molecule) rolled over the protein's van der Waals surface (Shrake–Rupley / Lee–Richards construction). Buried residues have near-zero SASA; fully exposed residues can exceed 200 Å². The total SASA scales roughly with the number of surface residues.

Ask how reliable the model is.

  · pLDDT (predicted Local Distance Difference Test) is AlphaFold's per-residue confidence score, ranging from 0 to 100. Values above 90 indicate high confidence (typically well-packed cores); 70–90 is confident; 50–70 low confidence; below 50 usually means the region is disordered or the prediction is unreliable there. AlphaFold stores pLDDT in the mmCIF B-factor column.

  · B-factor (Debye–Waller factor) reflects atomic displacement in the crystal lattice. It is an experimental observable (units Å²), not a prediction; low values mean the atom is pinned down, high values mean it moves or is heterogeneous across the crystal.

  · Predicted Aligned Error (PAE) is an AlphaFold confidence matrix: entry (i, j) is the expected error in the position of residue j, in ångströms, when the prediction is superimposed on the true structure at residue i. Low PAE within a block of residues means that block is internally rigid and well-predicted; high PAE between two blocks means their relative placement is uncertain even if each block individually is confident.

Place it in context: what it resembles, what it is annotated as, and how it looks.

  · Nearest PDB neighbors are the top structural matches found by Foldseek when searching this structure against the entire Protein Data Bank. Each hit reports a TM-score (0 to 1; >0.5 almost always implies the same fold) and an E-value. These are *structural* homologs — they may share no detectable sequence similarity.

  · Functional annotations link the protein to curated databases. InterPro entries identify conserved domains and families by matching the sequence against member-database signatures (Pfam, PROSITE, CDD, …). Gene Ontology (GO) terms describe molecular function, biological process, and cellular component in a controlled vocabulary. CATH places the structure in a hierarchical fold classification (Class/Architecture/Topology/Homologous-superfamily). The organism is the source species.

  · Three diagnostic plots accompany the record. The Cα contact map visualizes the tertiary structure as a 2D adjacency matrix (8 Å cutoff, sequence-local contacts suppressed). The Ramachandran plot shows the distribution of backbone (φ, ψ) torsions, with points in the α and β basins reflecting secondary structure content. The PAE plot shows AlphaFold's inter-residue confidence as a color matrix.

  · Six rendered views show the 3D structure from the faces of a cube — i.e. along ±x, ±y, ±z. Rendering representation is drawn randomly per protein from cartoon (secondary-structure ribbons), sticks (backbone bonds), or molecular surface; coloring is either N→C rainbow (blue at the N-terminus through red at the C-terminus) or one color per chain.